Protein AF-A0A957WIG9-F1 (afdb_monomer_lite)

pLDDT: mean 85.09, std 9.6, range [47.06, 94.94]

Radius of gyration: 29.08 Å; chains: 1; bounding box: 62×41×68 Å

Structure (mmCIF, N/CA/C/O backbone):
data_AF-A0A957WIG9-F1
#
_entry.id   AF-A0A957WIG9-F1
#
loop_
_atom_site.group_PDB
_atom_site.id
_atom_site.type_symbol
_atom_site.label_atom_id
_atom_site.label_alt_id
_atom_site.label_comp_id
_atom_site.label_asym_id
_atom_site.label_entity_id
_atom_site.label_seq_id
_atom_site.pdbx_PDB_ins_code
_atom_site.Cartn_x
_atom_site.Cartn_y
_atom_site.Cartn_z
_atom_site.occupancy
_atom_site.B_iso_or_equiv
_atom_site.auth_seq_id
_atom_site.auth_comp_id
_atom_site.auth_asym_id
_atom_site.auth_atom_id
_atom_site.pdbx_PDB_model_num
ATOM 1 N N . TYR A 1 1 ? -24.183 18.401 28.153 1.00 68.56 1 TYR A N 1
ATOM 2 C CA . TYR A 1 1 ? -23.856 19.084 29.414 1.00 68.56 1 TYR A CA 1
ATOM 3 C C . TYR A 1 1 ? -24.800 20.252 29.498 1.00 68.56 1 TYR A C 1
ATOM 5 O O . TYR A 1 1 ? -24.839 21.018 28.543 1.00 68.56 1 TYR A O 1
ATOM 13 N N . ASP A 1 2 ? -25.612 20.305 30.545 1.00 74.56 2 ASP A N 1
ATOM 14 C CA . ASP A 1 2 ? -26.468 21.459 30.805 1.00 74.56 2 ASP A CA 1
ATOM 15 C C . ASP A 1 2 ? -25.745 22.379 31.792 1.00 74.56 2 ASP A C 1
ATOM 17 O O . ASP A 1 2 ? -25.396 21.957 32.896 1.00 74.56 2 ASP A O 1
ATOM 21 N N . GLU A 1 3 ? -25.466 23.614 31.374 1.00 71.81 3 GLU A N 1
ATOM 22 C CA . GLU A 1 3 ? -24.759 24.608 32.191 1.00 71.81 3 GLU A CA 1
ATOM 23 C C . GLU A 1 3 ? -25.603 25.111 33.371 1.00 71.81 3 GLU A C 1
ATOM 25 O O . GLU A 1 3 ? -25.041 25.525 34.387 1.00 71.81 3 GLU A O 1
ATOM 30 N N . SER A 1 4 ? -26.930 25.031 33.258 1.00 74.31 4 SER A N 1
ATOM 31 C CA . SER A 1 4 ? -27.894 25.518 34.252 1.00 74.31 4 SER A CA 1
ATOM 32 C C . SER A 1 4 ? -27.944 24.587 35.461 1.00 74.31 4 SER A C 1
ATOM 34 O O . SER A 1 4 ? -27.776 25.019 36.600 1.00 74.31 4 SER A O 1
ATOM 36 N N . ASP A 1 5 ? -28.087 23.289 35.188 1.00 76.19 5 ASP A N 1
ATOM 37 C CA . ASP A 1 5 ? -28.220 22.247 36.210 1.00 76.19 5 ASP A CA 1
ATOM 38 C C . ASP A 1 5 ? -26.879 21.601 36.579 1.00 76.19 5 ASP A C 1
ATOM 40 O O . ASP A 1 5 ? -26.818 20.794 37.506 1.00 76.19 5 ASP A O 1
ATOM 44 N N . LYS A 1 6 ? -25.794 21.932 35.860 1.00 78.06 6 LYS A N 1
ATOM 45 C CA . LYS A 1 6 ? -24.469 21.299 35.987 1.00 78.06 6 LYS A CA 1
ATOM 46 C C . LYS A 1 6 ? -24.567 19.772 35.962 1.00 78.06 6 LYS A C 1
ATOM 48 O O . LYS A 1 6 ? -23.910 19.082 36.734 1.00 78.06 6 LYS A O 1
ATOM 53 N N . THR A 1 7 ? -25.415 19.229 35.094 1.00 80.00 7 THR A N 1
ATOM 54 C CA . THR A 1 7 ? -25.605 17.781 34.957 1.00 80.00 7 THR A CA 1
ATOM 55 C C . THR A 1 7 ? -25.220 17.305 33.564 1.00 80.00 7 THR A C 1
ATOM 57 O O . THR A 1 7 ? -25.316 18.014 32.552 1.00 80.00 7 THR A O 1
ATOM 60 N N . ILE A 1 8 ? -24.729 16.070 33.505 1.00 83.81 8 ILE A N 1
ATOM 61 C CA . ILE A 1 8 ? -24.395 15.389 32.258 1.00 83.81 8 ILE A CA 1
ATOM 62 C C . ILE A 1 8 ? -25.444 14.307 32.060 1.00 83.81 8 ILE A C 1
ATOM 64 O O . ILE A 1 8 ? -25.498 13.358 32.831 1.00 83.81 8 ILE A O 1
ATOM 68 N N . LYS A 1 9 ? -26.273 14.446 31.026 1.00 87.69 9 LYS A N 1
ATOM 69 C CA . LYS A 1 9 ? -27.294 13.455 30.676 1.00 87.69 9 LYS A CA 1
ATOM 70 C C . LYS A 1 9 ? -26.923 12.703 29.408 1.00 87.69 9 LYS A C 1
ATOM 72 O O . LYS A 1 9 ? -26.358 13.287 28.479 1.00 87.69 9 LYS A O 1
ATOM 77 N N . CYS A 1 10 ? -27.239 11.413 29.374 1.00 84.19 10 CYS A N 1
ATOM 78 C CA . CYS A 1 10 ? -27.187 10.630 28.147 1.00 84.19 10 CYS A CA 1
ATOM 79 C C . CYS A 1 10 ? -28.306 11.076 27.199 1.00 84.19 10 CYS A C 1
ATOM 81 O O . CYS A 1 10 ? -29.461 11.119 27.606 1.00 84.19 10 CYS A O 1
ATOM 83 N N . ALA A 1 11 ? -27.988 11.337 25.930 1.00 85.00 11 ALA A N 1
ATOM 84 C CA . ALA A 1 11 ? -28.998 11.693 24.931 1.00 85.00 11 ALA A CA 1
ATOM 85 C C . ALA A 1 11 ? -29.944 10.527 24.579 1.00 85.00 11 ALA A C 1
ATOM 87 O O . ALA A 1 11 ? -31.060 10.767 24.132 1.00 85.00 11 ALA A O 1
ATOM 88 N N . ASP A 1 12 ? -29.503 9.282 24.788 1.00 87.31 12 ASP A N 1
ATOM 89 C CA . ASP A 1 12 ? -30.238 8.090 24.352 1.00 87.31 12 ASP A CA 1
ATOM 90 C C . ASP A 1 12 ? -31.141 7.503 25.448 1.00 87.31 12 ASP A C 1
ATOM 92 O O . ASP A 1 12 ? -32.194 6.946 25.149 1.00 87.31 12 ASP A O 1
ATOM 96 N N . CYS A 1 13 ? -30.737 7.600 26.720 1.00 89.62 13 CYS A N 1
ATOM 97 C CA . CYS A 1 13 ? -31.454 6.978 27.842 1.00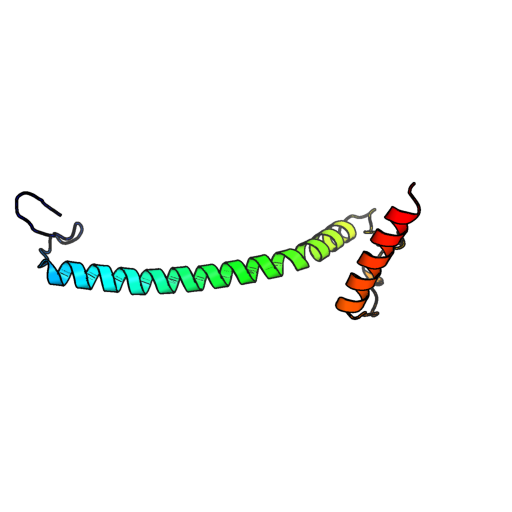 89.62 13 CYS A CA 1
ATOM 98 C C . CYS A 1 13 ? -31.796 7.933 28.995 1.00 89.62 13 CYS A C 1
ATOM 100 O O . CYS A 1 13 ? -32.276 7.472 30.027 1.00 89.62 13 CYS A O 1
ATOM 102 N N . ASP A 1 14 ? -31.514 9.231 28.843 1.00 85.38 14 ASP A N 1
ATOM 103 C CA . ASP A 1 14 ? -31.743 10.298 29.836 1.00 85.38 14 ASP A CA 1
ATOM 104 C C . ASP A 1 14 ? -31.095 10.059 31.220 1.00 85.38 14 ASP A C 1
ATOM 106 O O . ASP A 1 14 ? -31.340 10.777 32.191 1.00 85.38 14 ASP A O 1
ATOM 110 N N . TYR A 1 15 ? -30.206 9.064 31.320 1.00 87.88 15 TYR A N 1
ATOM 111 C CA . TYR A 1 15 ? -29.445 8.781 32.532 1.00 87.88 15 TYR A CA 1
ATOM 112 C C . TYR A 1 15 ? -28.558 9.973 32.889 1.00 87.88 15 TYR A C 1
ATOM 114 O O . TYR A 1 15 ? -27.804 10.472 32.048 1.00 87.88 15 TYR A O 1
ATOM 122 N N . SER A 1 16 ? -28.648 10.414 34.143 1.00 87.69 16 SER A N 1
ATOM 123 C CA . SER A 1 16 ? -27.860 11.523 34.680 1.00 87.69 16 SER A CA 1
ATOM 124 C C . SER A 1 16 ? -26.593 10.984 35.332 1.00 87.69 16 SER A C 1
ATOM 126 O O . SER A 1 16 ? -26.656 10.295 36.345 1.00 87.69 16 SER A O 1
ATOM 128 N N . PHE A 1 17 ? -25.449 11.306 34.742 1.00 84.88 17 PHE A N 1
ATOM 129 C CA . PHE A 1 17 ? -24.136 10.952 35.257 1.00 84.88 17 PHE A CA 1
ATOM 130 C C . PHE A 1 17 ? -23.683 11.948 36.322 1.00 84.88 17 PHE A C 1
ATOM 132 O O . PHE A 1 17 ? -23.884 13.160 36.180 1.00 84.88 17 PHE A O 1
ATOM 139 N N . ASP A 1 18 ? -22.964 11.446 37.324 1.00 88.25 18 ASP A N 1
ATOM 140 C CA . ASP A 1 18 ? -22.072 12.296 38.108 1.00 88.25 18 ASP A CA 1
ATOM 141 C C . ASP A 1 18 ? -20.897 12.800 37.238 1.00 88.25 18 ASP A C 1
ATOM 143 O O . ASP A 1 18 ? -20.504 12.173 36.249 1.00 88.25 18 ASP A O 1
ATOM 147 N N . HIS A 1 19 ? -20.298 13.934 37.609 1.00 85.88 19 HIS A N 1
ATOM 148 C CA . HIS A 1 19 ? -19.176 14.527 36.877 1.00 85.88 19 HIS A CA 1
ATOM 149 C C . HIS A 1 19 ? -17.980 13.574 36.768 1.00 85.88 19 HIS A C 1
ATOM 151 O O . HIS A 1 19 ? -17.354 13.484 35.706 1.00 85.88 19 HIS A O 1
ATOM 157 N N . PHE A 1 20 ? -17.654 12.853 37.846 1.00 87.50 20 PHE A N 1
ATOM 158 C CA . PHE A 1 20 ? -16.549 11.901 37.836 1.00 87.50 20 PHE A CA 1
ATOM 159 C C . PHE A 1 20 ? -16.882 10.677 36.979 1.00 87.50 20 PHE A C 1
ATOM 161 O O . PHE A 1 20 ? -16.046 10.215 36.200 1.00 87.50 20 PHE A O 1
ATOM 168 N N . GLU A 1 21 ? -18.121 10.192 37.057 1.00 85.81 21 GLU A N 1
ATOM 169 C CA . GLU A 1 21 ? -18.609 9.074 36.248 1.00 85.81 21 GLU A CA 1
ATOM 170 C C . GLU A 1 21 ? -18.539 9.396 34.747 1.00 85.81 21 GLU A C 1
ATOM 172 O O . GLU A 1 21 ? -17.983 8.620 33.964 1.00 85.81 21 GLU A O 1
ATOM 177 N N . ALA A 1 22 ? -19.001 10.584 34.351 1.00 88.50 22 ALA A N 1
ATOM 178 C CA . ALA A 1 22 ? -18.915 11.056 32.975 1.00 88.50 22 ALA A CA 1
ATOM 179 C C . ALA A 1 22 ? -17.460 11.182 32.494 1.00 88.50 22 ALA A C 1
ATOM 181 O O . ALA A 1 22 ? -17.139 10.804 31.364 1.00 88.50 22 ALA A O 1
ATOM 182 N N . PHE A 1 23 ? -16.556 11.666 33.350 1.00 89.44 23 PHE A N 1
ATOM 183 C CA . PHE A 1 23 ? -15.135 11.757 33.021 1.00 89.44 23 PHE A CA 1
ATOM 184 C C . PHE A 1 23 ? -14.510 10.376 32.782 1.00 89.44 23 PHE A C 1
ATOM 186 O O . PHE A 1 23 ? -13.846 10.158 31.764 1.00 89.44 23 PHE A O 1
ATOM 193 N N . VAL A 1 24 ? -14.766 9.413 33.673 1.00 92.75 24 VAL A N 1
ATOM 194 C CA . VAL A 1 24 ? -14.294 8.027 33.527 1.00 92.75 24 VAL A CA 1
ATOM 195 C C . VAL A 1 24 ? -14.872 7.385 32.265 1.00 92.75 24 VAL A C 1
ATOM 197 O O . VAL A 1 24 ? -14.146 6.725 31.514 1.00 92.75 24 VAL A O 1
ATOM 200 N N . PHE A 1 25 ? -16.153 7.616 31.986 1.00 88.88 25 PHE A N 1
ATOM 201 C CA . PHE A 1 25 ? -16.819 7.136 30.780 1.00 88.88 25 PHE A CA 1
ATOM 202 C C . PHE A 1 25 ? -16.144 7.661 29.503 1.00 88.88 25 PHE A C 1
ATOM 204 O O . PHE A 1 25 ? -15.795 6.875 28.616 1.00 88.88 25 PHE A O 1
ATOM 211 N N . ILE A 1 26 ? -15.865 8.966 29.435 1.00 90.44 26 ILE A N 1
ATOM 212 C CA . ILE A 1 26 ? -15.167 9.590 28.301 1.00 90.44 26 ILE A CA 1
ATOM 213 C C . ILE A 1 26 ? -13.750 9.027 28.148 1.00 90.44 26 ILE A C 1
ATOM 215 O O . ILE A 1 26 ? -13.346 8.687 27.034 1.00 90.44 26 ILE A O 1
ATOM 219 N N . LEU A 1 27 ? -12.993 8.881 29.241 1.00 94.06 27 LEU A N 1
ATOM 220 C CA . LEU A 1 27 ? -11.642 8.314 29.191 1.00 94.06 27 LEU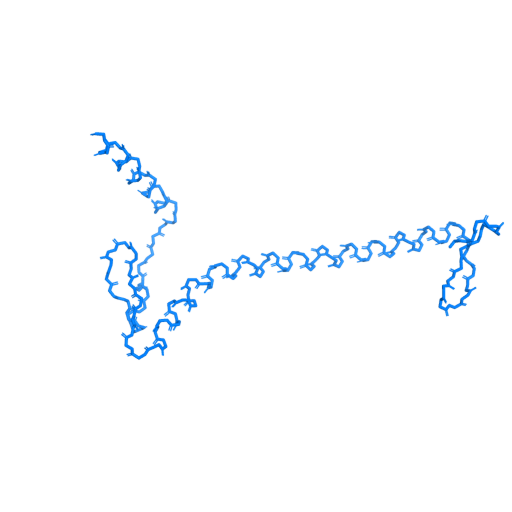 A CA 1
ATOM 221 C C . LEU A 1 27 ? -11.637 6.874 28.669 1.00 94.06 27 LEU A C 1
ATOM 223 O O . LEU A 1 27 ? -10.768 6.502 27.874 1.00 94.06 27 LEU A O 1
ATOM 227 N N . ASN A 1 28 ? -12.611 6.065 29.083 1.00 92.88 28 ASN A N 1
ATOM 228 C CA . ASN A 1 28 ? -12.751 4.691 28.613 1.00 92.88 28 ASN A CA 1
ATOM 229 C C . ASN A 1 28 ? -13.107 4.644 27.125 1.00 92.88 28 ASN A C 1
ATOM 231 O O . ASN A 1 28 ? -12.455 3.922 26.364 1.00 92.88 28 ASN A O 1
ATOM 235 N N . LEU A 1 29 ? -14.057 5.471 26.682 1.00 91.31 29 LEU A N 1
ATOM 236 C CA . LEU A 1 29 ? -14.385 5.620 25.264 1.00 91.31 29 LEU A CA 1
ATOM 237 C C . LEU A 1 29 ? -13.172 6.053 24.442 1.00 91.31 29 LEU A C 1
ATOM 239 O O . LEU A 1 29 ? -12.893 5.460 23.399 1.00 91.31 29 LEU A O 1
ATOM 243 N N . TYR A 1 30 ? -12.428 7.050 24.919 1.00 93.69 30 TYR A N 1
ATOM 244 C CA . TYR A 1 30 ? -11.228 7.531 24.250 1.00 93.69 30 TYR A CA 1
ATOM 245 C C . TYR A 1 30 ? -10.179 6.426 24.130 1.00 93.69 30 TYR A C 1
ATOM 247 O O . TYR A 1 30 ? -9.648 6.201 23.046 1.00 93.69 30 TYR A O 1
ATOM 255 N N . ARG A 1 31 ? -9.915 5.673 25.205 1.00 92.94 31 ARG A N 1
ATOM 256 C CA . ARG A 1 31 ? -8.964 4.550 25.189 1.00 92.94 31 ARG A CA 1
ATOM 257 C C . ARG A 1 31 ? -9.347 3.477 24.175 1.00 92.94 31 ARG A C 1
ATOM 259 O O . ARG A 1 31 ? -8.481 3.018 23.427 1.00 92.94 31 ARG A O 1
ATOM 266 N N . VAL A 1 32 ? -10.618 3.077 24.138 1.00 92.88 32 VAL A N 1
ATOM 267 C CA . VAL A 1 32 ? -11.108 2.051 23.206 1.00 92.88 32 VAL A CA 1
ATOM 268 C C . VAL A 1 32 ? -11.024 2.555 21.764 1.00 92.88 32 VAL A C 1
ATOM 270 O O . VAL A 1 32 ? -10.421 1.892 20.917 1.00 92.88 32 VAL A O 1
ATOM 273 N N . LYS A 1 33 ? -11.543 3.757 21.489 1.00 92.88 33 LYS A N 1
ATOM 274 C CA . LYS A 1 33 ? -11.526 4.344 20.141 1.00 92.88 33 LYS A CA 1
ATOM 275 C C . LYS A 1 33 ? -10.108 4.626 19.650 1.00 92.88 33 LYS A C 1
ATOM 277 O O . LYS A 1 33 ? -9.794 4.320 18.506 1.00 92.88 33 LYS A O 1
ATOM 282 N N . SER A 1 34 ? -9.231 5.141 20.509 1.00 92.31 34 SER A N 1
ATOM 283 C CA . SER A 1 34 ? -7.834 5.425 20.168 1.00 92.31 34 SER A CA 1
ATOM 284 C C . SER A 1 34 ? -7.082 4.155 19.764 1.00 92.31 34 SER A C 1
ATOM 286 O O . SER A 1 34 ? -6.385 4.148 18.750 1.00 92.31 34 SER A O 1
ATOM 288 N N . ARG A 1 35 ? -7.284 3.041 20.486 1.00 92.12 35 ARG A N 1
ATOM 289 C CA . ARG A 1 35 ? -6.701 1.743 20.107 1.00 92.12 35 ARG A CA 1
ATOM 290 C C . ARG A 1 35 ? -7.196 1.267 18.745 1.00 92.12 35 ARG A C 1
ATOM 292 O O . ARG A 1 35 ? -6.373 0.849 17.934 1.00 92.12 35 ARG A O 1
ATOM 299 N N . PHE A 1 36 ? -8.501 1.354 18.490 1.00 93.25 36 PHE A N 1
ATOM 300 C CA . PHE A 1 36 ? -9.089 0.952 17.212 1.00 93.25 36 PHE A CA 1
ATOM 301 C C . PHE A 1 36 ? -8.544 1.791 16.047 1.00 93.25 36 PHE A C 1
ATOM 303 O O . PHE A 1 36 ? -8.047 1.240 15.068 1.00 93.25 36 PHE A O 1
ATOM 310 N N . ILE A 1 37 ? -8.544 3.120 16.190 1.00 93.88 37 ILE A N 1
ATOM 311 C CA . ILE A 1 37 ? -8.019 4.044 15.176 1.00 93.88 37 ILE A CA 1
ATOM 312 C C . ILE A 1 37 ? -6.538 3.767 14.907 1.00 93.88 37 ILE A C 1
ATOM 314 O O . ILE A 1 37 ? -6.125 3.716 13.753 1.00 93.88 37 ILE A O 1
ATOM 318 N N . HIS A 1 38 ? -5.733 3.541 15.947 1.00 93.94 38 HIS A N 1
ATOM 319 C CA . HIS A 1 38 ? -4.306 3.257 15.782 1.00 93.94 38 HIS A CA 1
ATOM 320 C C . HIS A 1 38 ? -4.043 1.933 15.058 1.00 93.94 38 HIS A C 1
ATOM 322 O O . HIS A 1 38 ? -3.136 1.840 14.228 1.00 93.94 38 HIS A O 1
ATOM 328 N N . GLN A 1 39 ? -4.830 0.898 15.357 1.00 93.44 39 GLN A N 1
ATOM 329 C CA . GLN A 1 39 ? -4.745 -0.385 14.657 1.00 93.44 39 GLN A CA 1
ATOM 330 C C . GLN A 1 39 ? -5.132 -0.239 13.186 1.00 93.44 39 GLN A C 1
ATOM 332 O O . GLN A 1 39 ? -4.402 -0.710 12.312 1.00 93.44 39 GLN A O 1
ATOM 337 N N . GLU A 1 40 ? -6.226 0.465 12.910 1.00 92.75 40 GLU A N 1
ATOM 338 C CA . GLU A 1 40 ? -6.701 0.675 11.548 1.00 92.75 40 GLU A CA 1
ATOM 339 C C . GLU A 1 40 ? -5.732 1.542 10.738 1.00 92.75 40 GLU A C 1
ATOM 341 O O . GLU A 1 40 ? -5.393 1.209 9.604 1.00 92.75 40 GLU A O 1
ATOM 346 N N . TYR A 1 41 ? -5.168 2.581 11.352 1.00 93.62 41 TYR A N 1
ATOM 347 C CA . TYR A 1 41 ? -4.116 3.393 10.752 1.00 93.62 41 TYR A CA 1
ATOM 348 C C . TYR A 1 41 ? -2.894 2.549 10.361 1.00 93.62 41 TYR A C 1
ATOM 350 O O . TYR A 1 41 ? -2.406 2.638 9.233 1.00 93.62 41 TYR A O 1
ATOM 358 N N . LYS A 1 42 ? -2.427 1.663 11.252 1.00 91.25 42 LYS A N 1
ATOM 359 C CA . LYS A 1 42 ? -1.333 0.730 10.937 1.00 91.25 42 LYS A CA 1
ATOM 360 C C . LYS A 1 42 ? -1.692 -0.218 9.793 1.00 91.25 42 LYS A C 1
ATOM 362 O O . LYS A 1 42 ? -0.840 -0.482 8.943 1.00 91.25 42 LYS A O 1
ATOM 367 N N . ARG A 1 43 ? -2.928 -0.724 9.754 1.00 89.44 43 ARG A N 1
ATOM 368 C CA . ARG A 1 43 ? -3.419 -1.592 8.675 1.00 89.44 43 ARG A CA 1
ATOM 369 C C . ARG A 1 43 ? -3.391 -0.861 7.333 1.00 89.44 43 ARG A C 1
ATOM 371 O O . ARG A 1 43 ? -2.828 -1.382 6.373 1.00 89.44 43 ARG A O 1
ATOM 378 N N . LEU A 1 44 ? -3.916 0.363 7.286 1.00 89.81 44 LEU A N 1
ATOM 379 C CA . LEU A 1 44 ? -3.921 1.205 6.089 1.00 89.81 44 LEU A CA 1
ATOM 380 C C . LEU A 1 44 ? -2.502 1.518 5.605 1.00 89.81 44 LEU A C 1
ATOM 382 O O . LEU A 1 44 ? -2.215 1.329 4.426 1.00 89.81 44 LEU A O 1
ATOM 386 N N . GLN A 1 45 ? -1.579 1.870 6.506 1.00 86.25 45 GLN A N 1
ATOM 387 C CA . GLN A 1 45 ? -0.173 2.082 6.143 1.00 86.25 45 GLN A CA 1
ATOM 388 C C . GLN A 1 45 ? 0.484 0.833 5.534 1.00 86.25 45 GLN A C 1
ATOM 390 O O . GLN A 1 45 ? 1.307 0.934 4.622 1.00 86.25 45 GLN A O 1
ATOM 395 N N . GLN A 1 46 ? 0.166 -0.363 6.037 1.00 81.00 46 GLN A N 1
ATOM 396 C CA . GLN A 1 46 ? 0.689 -1.608 5.468 1.00 81.00 46 GLN A CA 1
ATOM 397 C C . GLN A 1 46 ? 0.108 -1.893 4.078 1.00 81.00 46 GLN A C 1
ATOM 399 O O . GLN A 1 46 ? 0.841 -2.352 3.199 1.00 81.00 46 GLN A O 1
ATOM 404 N N . VAL A 1 47 ? -1.182 -1.618 3.871 1.00 81.62 47 VAL A N 1
ATOM 405 C CA . VAL A 1 47 ? -1.842 -1.748 2.563 1.00 81.62 47 VAL A CA 1
ATOM 406 C C . VAL A 1 47 ? -1.236 -0.771 1.558 1.00 81.62 47 VAL A C 1
ATOM 408 O O . VAL A 1 47 ? -0.846 -1.190 0.470 1.00 81.62 47 VAL A O 1
ATOM 411 N N . GLU A 1 48 ? -1.064 0.494 1.938 1.00 78.44 48 GLU A N 1
ATOM 412 C CA . GLU A 1 48 ? -0.487 1.535 1.083 1.00 78.44 48 GLU A CA 1
ATOM 413 C C . GLU A 1 48 ? 0.934 1.172 0.624 1.00 78.44 48 GLU A C 1
ATOM 415 O O . GLU A 1 48 ? 1.247 1.214 -0.570 1.00 78.44 48 GLU A O 1
ATOM 420 N N . LYS A 1 49 ? 1.785 0.703 1.549 1.00 70.56 49 LYS A N 1
ATOM 421 C CA . LYS A 1 49 ? 3.142 0.236 1.222 1.00 70.56 49 LYS A CA 1
ATOM 422 C C . LYS A 1 49 ? 3.134 -0.920 0.220 1.00 70.56 49 LYS A C 1
ATOM 424 O O . LYS A 1 49 ? 3.942 -0.925 -0.704 1.00 70.56 49 LYS A O 1
ATOM 429 N N . LYS A 1 50 ? 2.228 -1.893 0.377 1.00 66.94 50 LYS A N 1
ATOM 430 C CA . LYS A 1 50 ? 2.090 -3.027 -0.556 1.00 66.94 50 LYS A CA 1
ATOM 431 C C . LYS A 1 50 ? 1.567 -2.579 -1.923 1.00 66.94 50 LYS A C 1
ATOM 433 O O . LYS A 1 50 ? 2.020 -3.086 -2.946 1.00 66.94 50 LYS A O 1
ATOM 438 N N . GLN A 1 51 ? 0.670 -1.596 -1.952 1.00 67.44 51 GLN A N 1
ATOM 439 C CA . GLN A 1 51 ? 0.088 -1.072 -3.182 1.00 67.44 51 GLN A CA 1
ATOM 440 C C . GLN A 1 51 ? 1.135 -0.397 -4.079 1.00 67.44 51 GLN A C 1
ATOM 442 O O . GLN A 1 51 ? 1.063 -0.544 -5.295 1.00 67.44 51 GLN A O 1
ATOM 447 N N . LEU A 1 52 ? 2.146 0.281 -3.516 1.00 60.91 52 LEU A N 1
ATOM 448 C CA . LEU A 1 52 ? 3.222 0.904 -4.305 1.00 60.91 52 LEU A CA 1
ATOM 449 C C . LEU A 1 52 ? 4.009 -0.109 -5.149 1.00 60.91 52 LEU A C 1
ATOM 451 O O . LEU A 1 52 ? 4.274 0.154 -6.320 1.00 60.91 52 LEU A O 1
ATOM 455 N N . TYR A 1 53 ? 4.349 -1.271 -4.586 1.00 65.31 53 TYR A N 1
ATOM 456 C CA . TYR A 1 53 ? 5.041 -2.333 -5.326 1.00 65.31 53 TYR A CA 1
ATOM 457 C C . TYR A 1 53 ? 4.133 -2.980 -6.371 1.00 65.31 53 TYR A C 1
ATOM 459 O O . TYR A 1 53 ? 4.562 -3.258 -7.489 1.00 65.31 53 TYR A O 1
ATOM 467 N N . LEU A 1 54 ? 2.859 -3.162 -6.020 1.00 74.94 54 LEU A N 1
ATOM 468 C CA . LEU A 1 54 ? 1.871 -3.734 -6.923 1.00 74.94 54 LEU A CA 1
ATOM 469 C C . LEU A 1 54 ? 1.535 -2.814 -8.095 1.00 74.94 54 LEU A C 1
ATOM 471 O O . LEU A 1 54 ? 1.215 -3.334 -9.149 1.00 74.94 54 LEU A O 1
ATOM 475 N N . LYS A 1 55 ? 1.649 -1.485 -7.976 1.00 79.25 55 LYS A N 1
ATOM 476 C CA . LYS A 1 55 ? 1.387 -0.569 -9.102 1.00 79.25 55 LYS A CA 1
ATOM 477 C C . LYS A 1 55 ? 2.249 -0.887 -10.325 1.00 79.25 55 LYS A C 1
ATOM 479 O O . LYS A 1 55 ? 1.724 -0.967 -11.427 1.00 79.25 55 LYS A O 1
ATOM 484 N N . ALA A 1 56 ? 3.551 -1.114 -10.138 1.00 80.06 56 ALA A N 1
ATOM 485 C CA . ALA A 1 56 ? 4.441 -1.462 -11.249 1.00 80.06 56 ALA A CA 1
ATOM 486 C C . ALA A 1 56 ? 4.067 -2.816 -11.879 1.00 80.06 56 ALA A C 1
ATOM 488 O O . ALA A 1 56 ? 4.043 -2.943 -13.101 1.00 80.06 56 ALA A O 1
ATOM 489 N N . ALA A 1 57 ? 3.716 -3.801 -11.047 1.00 83.75 57 ALA A N 1
ATOM 490 C CA . ALA A 1 57 ? 3.236 -5.099 -11.516 1.00 83.75 57 ALA A CA 1
ATOM 491 C C . ALA A 1 57 ? 1.886 -4.989 -12.247 1.00 83.75 57 ALA A C 1
ATOM 493 O O . ALA A 1 57 ? 1.707 -5.608 -13.287 1.00 83.75 57 ALA A O 1
ATOM 494 N N . GLN A 1 58 ? 0.967 -4.157 -11.752 1.00 87.25 58 GLN A N 1
ATOM 495 C CA . GLN A 1 58 ? -0.340 -3.895 -12.355 1.00 87.25 58 GLN A CA 1
ATOM 496 C C . GLN A 1 58 ? -0.213 -3.195 -13.708 1.00 87.25 58 GLN A C 1
ATOM 498 O O . GLN A 1 58 ? -0.974 -3.511 -14.614 1.00 87.25 58 GLN A O 1
ATOM 503 N N . GLU A 1 59 ? 0.726 -2.262 -13.879 1.00 88.00 59 GLU A N 1
ATOM 504 C CA . GLU A 1 59 ? 0.967 -1.641 -15.188 1.00 88.00 59 GLU A CA 1
ATOM 505 C C . GLU A 1 59 ? 1.555 -2.638 -16.192 1.00 88.00 59 GLU A C 1
ATOM 507 O O . GLU A 1 59 ? 1.101 -2.693 -17.335 1.00 88.00 59 GLU A O 1
ATOM 512 N N . ALA A 1 60 ? 2.501 -3.480 -15.762 1.00 89.19 60 ALA A N 1
ATOM 513 C CA . ALA A 1 60 ? 3.013 -4.561 -16.603 1.00 89.19 60 ALA A CA 1
ATOM 514 C C . ALA A 1 60 ? 1.894 -5.543 -16.995 1.00 89.19 60 ALA A C 1
ATOM 516 O O . ALA A 1 60 ? 1.732 -5.861 -18.170 1.00 89.19 60 ALA A O 1
ATOM 517 N N . GLU A 1 61 ? 1.055 -5.940 -16.035 1.00 88.81 61 GLU A N 1
ATOM 518 C CA . GLU A 1 61 ? -0.107 -6.796 -16.270 1.00 88.81 61 GLU A CA 1
ATOM 519 C C . GLU A 1 61 ? -1.116 -6.148 -17.230 1.00 88.81 61 GLU A C 1
ATOM 521 O O . GLU A 1 61 ? -1.595 -6.798 -18.158 1.00 88.81 61 GLU A O 1
ATOM 526 N N . ARG A 1 62 ? -1.428 -4.858 -17.051 1.00 90.31 62 ARG A N 1
ATOM 527 C CA . ARG A 1 62 ? -2.309 -4.110 -17.960 1.00 90.31 62 ARG A CA 1
ATOM 528 C C . ARG A 1 62 ? -1.765 -4.091 -19.380 1.00 90.31 62 ARG A C 1
ATOM 530 O O . ARG A 1 62 ? -2.558 -4.231 -20.307 1.00 90.31 62 ARG A O 1
ATOM 537 N N . ALA A 1 63 ? -0.457 -3.906 -19.550 1.00 92.06 63 ALA A N 1
ATOM 538 C CA . ALA A 1 63 ? 0.180 -3.948 -20.858 1.00 92.06 63 ALA A CA 1
ATOM 539 C C . ALA A 1 63 ? 0.063 -5.348 -21.479 1.00 92.06 63 ALA A C 1
ATOM 541 O O . ALA A 1 63 ? -0.438 -5.455 -22.591 1.00 92.06 63 ALA A O 1
ATOM 542 N N . TRP A 1 64 ? 0.390 -6.414 -20.740 1.00 92.25 64 TRP A N 1
ATOM 543 C CA . TRP A 1 64 ? 0.285 -7.799 -21.226 1.00 92.25 64 TRP A CA 1
ATOM 544 C C . TRP A 1 64 ? -1.138 -8.260 -21.552 1.00 92.25 64 TRP A C 1
ATOM 546 O O . TRP A 1 64 ? -1.319 -9.145 -22.382 1.00 92.25 64 TRP A O 1
ATOM 556 N N . ARG A 1 65 ? -2.161 -7.688 -20.906 1.00 90.81 65 ARG A N 1
ATOM 557 C CA . ARG A 1 65 ? -3.568 -7.976 -21.229 1.00 90.81 65 ARG A CA 1
ATOM 558 C C . ARG A 1 65 ? -4.029 -7.329 -22.538 1.00 90.81 65 ARG A C 1
ATOM 560 O O . ARG A 1 65 ? -5.071 -7.720 -23.062 1.00 90.81 65 ARG A O 1
ATOM 567 N N . ARG A 1 66 ? -3.310 -6.327 -23.057 1.00 94.19 66 ARG A N 1
ATOM 568 C CA . ARG A 1 66 ? -3.589 -5.762 -24.384 1.00 94.19 66 ARG A CA 1
ATOM 569 C C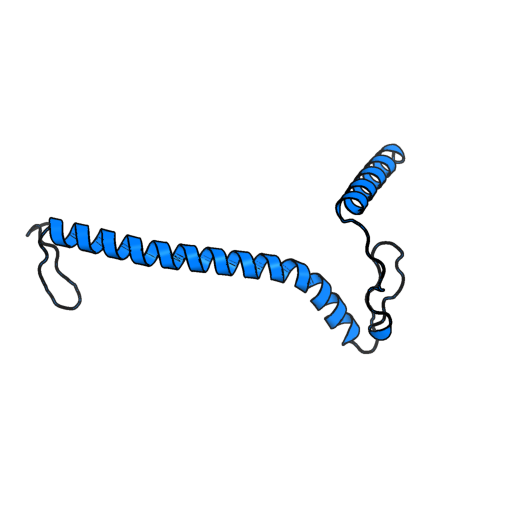 . ARG A 1 66 ? -3.047 -6.702 -25.458 1.00 94.19 66 ARG A C 1
ATOM 571 O O . ARG A 1 66 ? -2.070 -7.407 -25.246 1.00 94.19 66 ARG A O 1
ATOM 578 N N . ARG A 1 67 ? -3.690 -6.711 -26.626 1.00 92.44 67 ARG A N 1
ATOM 579 C CA . ARG A 1 67 ? -3.362 -7.651 -27.709 1.00 92.44 67 ARG A CA 1
ATOM 580 C C . ARG A 1 67 ? -2.066 -7.299 -28.449 1.00 92.44 67 ARG A C 1
ATOM 582 O O . ARG A 1 67 ? -1.432 -8.183 -29.009 1.00 92.44 67 ARG A O 1
ATOM 589 N N . ASP A 1 68 ? -1.717 -6.021 -28.486 1.00 94.75 68 ASP A N 1
ATOM 590 C CA . ASP A 1 68 ? -0.715 -5.428 -29.377 1.00 94.75 68 ASP A CA 1
ATOM 591 C C . ASP A 1 68 ? 0.380 -4.651 -28.631 1.00 94.75 68 ASP A C 1
ATOM 593 O O . ASP A 1 68 ? 1.165 -3.937 -29.251 1.00 94.75 68 ASP A O 1
ATOM 597 N N . MET A 1 69 ? 0.440 -4.771 -27.302 1.00 94.31 69 MET A N 1
ATOM 598 C CA . MET A 1 69 ? 1.363 -4.005 -26.466 1.00 94.31 69 MET A CA 1
ATOM 599 C C . MET A 1 69 ? 2.106 -4.907 -25.488 1.00 94.31 69 MET A C 1
ATOM 601 O O . MET A 1 69 ? 1.549 -5.846 -24.927 1.00 94.31 69 MET A O 1
ATOM 605 N N . VAL A 1 70 ? 3.365 -4.559 -25.234 1.00 94.25 70 VAL A N 1
ATOM 606 C CA . VAL A 1 70 ? 4.204 -5.158 -24.194 1.00 94.25 70 VAL A CA 1
ATOM 607 C C . VAL A 1 70 ? 4.965 -4.049 -23.469 1.00 94.25 70 VAL A C 1
ATOM 609 O O . VAL A 1 70 ? 5.343 -3.053 -24.094 1.00 94.25 70 VAL A O 1
ATOM 612 N N . PRO A 1 71 ? 5.173 -4.162 -22.148 1.00 92.94 71 PRO A N 1
ATOM 613 C CA . PRO A 1 71 ? 5.997 -3.207 -21.428 1.00 92.94 71 PRO A CA 1
ATOM 614 C C . PRO A 1 71 ? 7.461 -3.345 -21.865 1.00 92.94 71 PRO A C 1
ATOM 616 O O . PRO A 1 71 ? 7.924 -4.431 -22.213 1.00 92.94 71 PRO A O 1
ATOM 619 N N . THR A 1 72 ? 8.205 -2.243 -21.811 1.0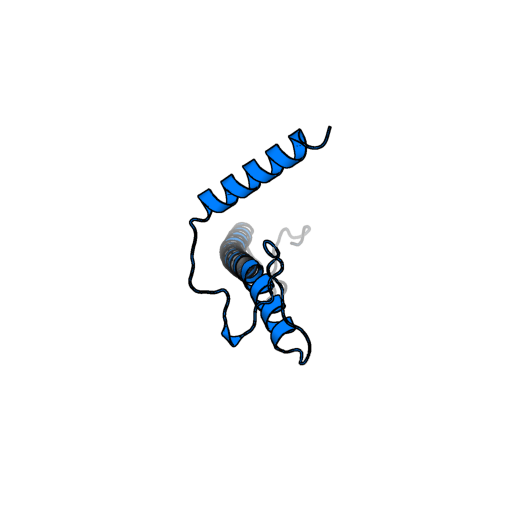0 92.75 72 THR A N 1
ATOM 620 C CA . THR A 1 72 ? 9.644 -2.228 -22.101 1.00 92.75 72 THR A CA 1
ATOM 621 C C . THR A 1 72 ? 10.456 -1.928 -20.846 1.00 92.75 72 THR A C 1
ATOM 623 O O . THR A 1 72 ? 10.014 -1.224 -19.933 1.00 92.75 72 THR A O 1
ATOM 626 N N . CYS A 1 73 ? 11.673 -2.467 -20.779 1.00 88.00 73 CYS A N 1
ATOM 627 C CA . CYS A 1 73 ? 12.592 -2.203 -19.680 1.00 88.00 73 CYS A CA 1
ATOM 628 C C . CYS A 1 73 ? 13.053 -0.733 -19.709 1.00 88.00 73 CYS A C 1
ATOM 630 O O . CYS A 1 73 ? 13.643 -0.302 -20.698 1.00 88.00 73 CYS A O 1
ATOM 632 N N . PRO A 1 74 ? 12.929 0.049 -18.622 1.00 84.69 74 PRO A N 1
ATOM 633 C CA . PRO A 1 74 ? 13.345 1.456 -18.623 1.00 84.69 74 PRO A CA 1
ATOM 634 C C . PRO A 1 74 ? 14.871 1.652 -18.710 1.00 84.69 74 PRO A C 1
ATOM 636 O O . PRO A 1 74 ? 15.339 2.782 -18.837 1.00 84.69 74 PRO A O 1
ATOM 639 N N . HIS A 1 75 ? 15.658 0.576 -18.601 1.00 83.56 75 HIS A N 1
ATOM 640 C CA . HIS A 1 75 ? 17.119 0.626 -18.619 1.00 83.56 75 HIS A CA 1
ATOM 641 C C . HIS A 1 75 ? 17.713 0.304 -19.992 1.00 83.56 75 HIS A C 1
ATOM 643 O O . HIS A 1 75 ? 18.543 1.070 -20.473 1.00 83.56 75 HIS A O 1
ATOM 649 N N . CYS A 1 76 ? 17.295 -0.799 -20.618 1.00 86.25 76 CYS A N 1
ATOM 650 C CA . CYS A 1 76 ? 17.784 -1.213 -21.938 1.00 86.25 76 CYS A CA 1
ATOM 651 C C . CYS A 1 76 ? 16.766 -1.013 -23.069 1.00 86.25 76 CYS A C 1
ATOM 653 O O . CYS A 1 76 ? 17.150 -1.108 -24.226 1.00 86.25 76 CYS A O 1
ATOM 655 N N . LYS A 1 77 ? 15.503 -0.696 -22.746 1.00 89.25 77 LYS A N 1
ATOM 656 C CA . LYS A 1 77 ? 14.365 -0.549 -23.674 1.00 89.25 77 LYS A CA 1
ATOM 657 C C . LYS A 1 77 ? 13.902 -1.834 -24.364 1.00 89.25 77 LYS A C 1
ATOM 659 O O . LYS A 1 77 ? 13.034 -1.762 -25.224 1.00 89.25 77 LYS A O 1
ATOM 664 N N . GLU A 1 78 ? 14.415 -2.983 -23.939 1.00 91.94 78 GLU A N 1
ATOM 665 C CA . GLU A 1 78 ? 13.986 -4.285 -24.452 1.00 91.94 78 GLU A CA 1
ATOM 666 C C . GLU A 1 78 ? 12.530 -4.591 -24.077 1.00 91.94 78 GLU A C 1
ATOM 668 O O . GLU A 1 78 ? 12.076 -4.199 -22.993 1.00 91.94 78 GLU A O 1
ATOM 673 N N . ALA A 1 79 ? 11.809 -5.279 -24.964 1.00 92.56 79 ALA A N 1
ATOM 674 C CA . ALA A 1 79 ? 10.442 -5.722 -24.716 1.00 92.56 79 ALA A CA 1
ATOM 675 C C . ALA A 1 79 ? 10.415 -6.864 -23.689 1.00 92.56 79 ALA A C 1
ATOM 677 O O . ALA A 1 79 ? 11.255 -7.757 -23.723 1.00 92.56 79 ALA A O 1
ATOM 678 N N . ILE A 1 80 ? 9.449 -6.837 -22.769 1.00 91.50 80 ILE A N 1
ATOM 679 C CA . ILE A 1 80 ? 9.279 -7.874 -21.745 1.00 91.50 80 ILE A CA 1
ATOM 680 C C . ILE A 1 80 ? 7.963 -8.594 -22.022 1.00 91.50 80 ILE A C 1
ATOM 682 O O . ILE A 1 80 ? 6.891 -8.036 -21.763 1.00 91.50 80 ILE A O 1
ATOM 686 N N . PHE A 1 81 ? 8.013 -9.823 -22.534 1.00 90.94 81 PHE A N 1
ATOM 687 C CA . PHE A 1 81 ? 6.806 -10.618 -22.745 1.00 90.94 81 PHE A CA 1
ATOM 688 C C . PHE A 1 81 ? 6.373 -11.311 -21.450 1.00 90.94 81 PHE A C 1
ATOM 690 O O . PHE A 1 81 ? 7.176 -11.597 -20.564 1.00 90.94 81 PHE A O 1
ATOM 697 N N . ALA A 1 82 ? 5.080 -11.625 -21.345 1.00 86.94 82 ALA A N 1
ATOM 698 C CA . ALA A 1 82 ? 4.538 -12.325 -20.179 1.00 86.94 82 ALA A CA 1
ATOM 699 C C . ALA A 1 82 ? 5.206 -13.698 -19.951 1.00 86.94 82 ALA A C 1
ATOM 701 O O . ALA A 1 82 ? 5.353 -14.123 -18.808 1.00 86.94 82 ALA A O 1
ATOM 702 N N . GLY A 1 83 ? 5.626 -14.369 -21.031 1.00 86.00 83 GLY A N 1
ATOM 703 C CA . GLY A 1 83 ? 6.322 -15.657 -20.976 1.00 86.00 83 GLY A CA 1
ATOM 704 C C . GLY A 1 83 ? 7.777 -15.570 -20.505 1.00 86.00 83 GLY A C 1
ATOM 705 O O . GLY A 1 83 ? 8.259 -16.513 -19.885 1.00 86.00 83 GLY A O 1
ATOM 706 N N . ASP A 1 84 ? 8.454 -14.441 -20.735 1.00 82.25 84 ASP A N 1
ATOM 707 C CA . ASP A 1 84 ? 9.842 -14.231 -20.291 1.00 82.25 84 ASP A CA 1
ATOM 708 C C . ASP A 1 84 ? 9.918 -14.002 -18.773 1.00 82.25 84 ASP A C 1
ATOM 710 O O . ASP A 1 84 ? 10.943 -14.236 -18.123 1.00 82.25 84 ASP A O 1
ATOM 714 N N . GLY A 1 85 ? 8.822 -13.486 -18.205 1.00 72.88 85 GLY A N 1
ATOM 715 C CA . GLY A 1 85 ? 8.816 -12.880 -16.881 1.00 72.88 85 GLY A CA 1
ATOM 716 C C . GLY A 1 85 ? 9.760 -11.673 -16.805 1.00 72.88 85 GLY A C 1
ATOM 717 O O . GLY A 1 85 ? 10.311 -11.202 -17.795 1.00 72.88 85 GLY A O 1
ATOM 718 N N . PHE A 1 86 ? 10.014 -11.168 -15.598 1.00 80.50 86 PHE A N 1
ATOM 719 C CA . PHE A 1 86 ? 11.071 -10.165 -15.377 1.00 80.50 86 PHE A CA 1
ATOM 720 C C . PHE A 1 86 ? 12.484 -10.794 -15.351 1.00 80.50 86 PHE A C 1
ATOM 722 O O . PHE A 1 86 ? 13.413 -10.220 -14.779 1.00 80.50 86 PHE A O 1
ATOM 729 N N . GLY A 1 87 ? 12.647 -11.986 -15.938 1.00 75.81 87 GLY A N 1
ATOM 730 C CA . GLY A 1 87 ? 13.805 -12.851 -15.739 1.00 75.81 87 GLY A CA 1
ATOM 731 C C . GLY A 1 87 ? 13.915 -13.389 -14.303 1.00 75.81 87 GLY A C 1
ATOM 732 O O . GLY A 1 87 ? 13.089 -13.108 -13.435 1.00 75.81 87 GLY A O 1
ATOM 733 N N . SER A 1 88 ? 14.959 -14.180 -14.044 1.00 81.00 88 SER A N 1
ATOM 734 C CA . SER A 1 88 ? 15.280 -14.744 -12.717 1.00 81.00 88 SER A CA 1
ATOM 735 C C . SER A 1 88 ? 16.448 -14.040 -12.016 1.00 81.00 88 SER A C 1
ATOM 737 O O . SER A 1 88 ? 16.746 -14.321 -10.855 1.00 81.00 88 SER A O 1
ATOM 739 N N . GLY A 1 89 ? 17.125 -13.124 -12.713 1.00 83.12 89 GLY A N 1
ATOM 740 C CA . GLY A 1 89 ? 18.273 -12.397 -12.189 1.00 83.12 89 GLY A CA 1
ATOM 741 C C . GLY A 1 89 ? 17.865 -11.415 -11.094 1.00 83.12 89 GLY A C 1
ATOM 742 O O . GLY A 1 89 ? 17.027 -10.541 -11.305 1.00 83.12 89 GLY A O 1
ATOM 743 N N . LEU A 1 90 ? 18.501 -11.521 -9.930 1.00 86.00 90 LEU A N 1
ATOM 744 C CA . LEU A 1 90 ? 18.321 -10.595 -8.817 1.00 86.00 90 LEU A CA 1
ATOM 745 C C . LEU A 1 90 ? 19.632 -9.861 -8.542 1.00 86.00 90 LEU A C 1
ATOM 747 O O . LEU A 1 90 ? 20.719 -10.425 -8.653 1.00 86.00 90 LEU A O 1
ATOM 751 N N . VAL A 1 91 ? 19.530 -8.594 -8.150 1.00 90.12 91 VAL A N 1
ATOM 752 C CA . VAL A 1 91 ? 20.670 -7.784 -7.713 1.00 90.12 91 VAL A CA 1
ATOM 753 C C . VAL A 1 91 ? 20.375 -7.194 -6.344 1.00 90.12 91 VAL A C 1
ATOM 755 O O . VAL A 1 91 ? 19.233 -6.848 -6.033 1.00 90.12 91 VAL A O 1
ATOM 758 N N . ASN A 1 92 ? 21.410 -7.052 -5.519 1.00 94.94 92 ASN A N 1
ATOM 759 C CA . ASN A 1 92 ? 21.279 -6.364 -4.244 1.00 94.94 92 ASN A CA 1
ATOM 760 C C . ASN A 1 92 ? 20.813 -4.908 -4.463 1.00 94.94 92 ASN A C 1
ATOM 762 O O . ASN A 1 92 ? 21.384 -4.157 -5.264 1.00 94.94 92 ASN A O 1
ATOM 766 N N . LYS A 1 93 ? 19.769 -4.509 -3.728 1.00 91.69 93 LYS A N 1
ATOM 767 C CA . LYS A 1 93 ? 19.112 -3.202 -3.857 1.00 91.69 93 LYS A CA 1
ATOM 768 C C . LYS A 1 93 ? 20.060 -2.030 -3.593 1.00 91.69 93 LYS A C 1
ATOM 770 O O . LYS A 1 93 ? 19.985 -1.026 -4.299 1.00 91.69 93 LYS A O 1
ATOM 775 N N . GLU A 1 94 ? 20.946 -2.146 -2.609 1.00 94.88 94 GLU A N 1
ATOM 776 C CA . GLU A 1 94 ? 21.872 -1.074 -2.231 1.00 94.88 94 GLU A CA 1
ATOM 777 C C . GLU A 1 94 ? 22.900 -0.818 -3.332 1.00 94.88 94 GLU A C 1
ATOM 779 O O . GLU A 1 94 ? 23.140 0.331 -3.706 1.00 94.88 94 GLU A O 1
ATOM 784 N N . PHE A 1 95 ? 23.440 -1.882 -3.934 1.00 94.06 95 PHE A N 1
ATOM 785 C CA . PHE A 1 95 ? 24.352 -1.756 -5.072 1.00 94.06 95 PHE A CA 1
ATOM 786 C C . PHE A 1 95 ? 23.673 -1.118 -6.286 1.00 94.06 95 PHE A C 1
ATOM 788 O O . PHE A 1 95 ? 24.260 -0.246 -6.930 1.00 94.06 95 PHE A O 1
ATOM 795 N N . ALA A 1 96 ? 22.423 -1.488 -6.575 1.00 92.19 96 ALA A N 1
ATOM 796 C CA . ALA A 1 96 ? 21.668 -0.890 -7.673 1.00 92.19 96 ALA A CA 1
ATOM 797 C C . ALA A 1 96 ? 21.395 0.610 -7.449 1.00 92.19 96 ALA A C 1
ATOM 799 O O . ALA A 1 96 ? 21.520 1.402 -8.387 1.00 92.19 96 ALA A O 1
ATOM 800 N N . LEU A 1 97 ? 21.057 1.019 -6.220 1.00 92.62 97 LEU A N 1
ATOM 801 C CA . LEU A 1 97 ? 20.856 2.429 -5.869 1.00 92.62 97 LEU A CA 1
ATOM 802 C C . LEU A 1 97 ? 22.154 3.229 -5.983 1.00 92.62 97 LEU A C 1
ATOM 804 O O . LEU A 1 97 ? 22.174 4.245 -6.678 1.00 92.62 97 LEU A O 1
ATOM 808 N N . ARG A 1 98 ? 23.255 2.722 -5.418 1.00 92.69 98 ARG A N 1
ATOM 809 C CA . ARG A 1 98 ? 24.572 3.363 -5.525 1.00 92.69 98 ARG A CA 1
ATOM 810 C C . ARG A 1 98 ? 25.002 3.525 -6.983 1.00 92.69 98 ARG A C 1
ATOM 812 O O . ARG A 1 98 ? 25.461 4.592 -7.379 1.00 92.69 98 ARG A O 1
ATOM 819 N N . ARG A 1 99 ? 24.789 2.505 -7.824 1.00 90.00 99 ARG A N 1
ATOM 820 C CA . ARG A 1 99 ? 25.072 2.589 -9.267 1.00 90.00 99 ARG A CA 1
ATOM 821 C C . ARG A 1 99 ? 24.267 3.704 -9.941 1.00 90.00 99 ARG A C 1
ATOM 823 O O . ARG A 1 99 ? 24.816 4.434 -10.761 1.00 90.00 99 ARG A O 1
ATOM 830 N N . ARG A 1 100 ? 22.985 3.867 -9.593 1.00 89.31 100 ARG A N 1
ATOM 831 C CA . ARG A 1 100 ? 22.141 4.958 -10.121 1.00 89.31 100 ARG A CA 1
ATOM 832 C C . ARG A 1 100 ? 22.644 6.332 -9.689 1.00 89.31 100 ARG A C 1
ATOM 834 O O . ARG A 1 100 ? 22.624 7.252 -10.499 1.00 89.31 100 ARG A O 1
ATOM 841 N N . GLU A 1 101 ? 23.088 6.477 -8.446 1.00 91.69 101 GLU A N 1
ATOM 842 C CA . GLU A 1 101 ? 23.657 7.730 -7.939 1.00 91.69 101 GLU A CA 1
ATOM 843 C C . GLU A 1 101 ? 24.944 8.105 -8.675 1.00 91.69 101 GLU A 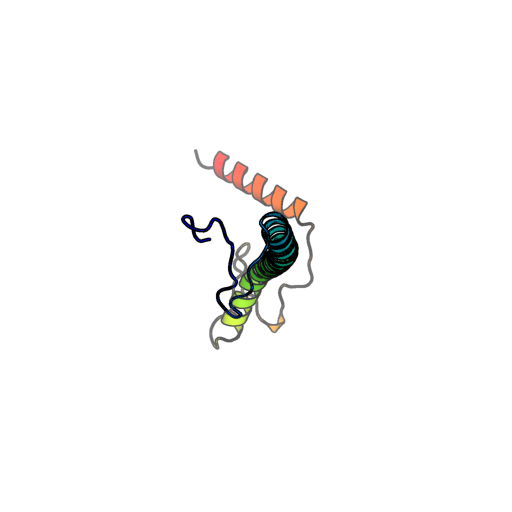C 1
ATOM 845 O O . GLU A 1 101 ? 25.074 9.242 -9.124 1.00 91.69 101 GLU A O 1
ATOM 850 N N . VAL A 1 102 ? 25.852 7.145 -8.879 1.00 90.06 102 VAL A N 1
ATOM 851 C CA . VAL A 1 102 ? 27.090 7.356 -9.646 1.00 90.06 102 VAL A CA 1
ATOM 852 C C . VAL A 1 102 ? 26.780 7.757 -11.089 1.00 90.06 102 VAL A C 1
ATOM 854 O O . VAL A 1 102 ? 27.293 8.764 -11.565 1.00 90.06 102 VAL A O 1
ATOM 857 N N . LEU A 1 103 ? 25.877 7.043 -11.772 1.00 86.62 103 LEU A N 1
ATOM 858 C CA . LEU A 1 103 ? 25.482 7.381 -13.146 1.00 86.62 103 LEU A CA 1
ATOM 859 C C . LEU A 1 103 ? 24.861 8.781 -13.255 1.00 86.62 103 LEU A C 1
ATOM 861 O O . LEU A 1 103 ? 25.077 9.470 -14.248 1.00 86.62 103 LEU A O 1
ATOM 865 N N . LYS A 1 104 ? 24.094 9.217 -12.248 1.00 85.75 104 LYS A N 1
ATOM 866 C CA . LYS A 1 104 ? 23.552 10.583 -12.200 1.00 85.75 104 LYS A CA 1
ATOM 867 C C . LYS A 1 104 ? 24.652 11.628 -12.019 1.00 85.75 104 LYS A C 1
ATOM 869 O O . LYS A 1 104 ? 24.606 12.643 -12.704 1.00 85.75 104 LYS A O 1
ATOM 874 N N . ARG A 1 105 ? 25.625 11.379 -11.132 1.00 83.38 105 ARG A N 1
ATOM 875 C CA . ARG A 1 105 ? 26.778 12.273 -10.924 1.00 83.38 105 ARG A CA 1
ATOM 876 C C . ARG A 1 105 ? 27.602 12.419 -12.203 1.00 83.38 105 ARG A C 1
ATOM 878 O O . ARG A 1 105 ? 27.865 13.544 -12.605 1.00 83.38 105 ARG A O 1
ATOM 885 N N . ASN A 1 106 ? 27.894 11.310 -12.885 1.00 77.12 106 ASN A N 1
ATOM 886 C CA . ASN A 1 106 ? 28.673 11.317 -14.126 1.00 77.12 106 ASN A CA 1
ATOM 887 C C . ASN A 1 106 ? 27.959 12.068 -15.266 1.00 77.12 106 ASN A C 1
ATOM 889 O O . ASN A 1 106 ? 28.576 12.853 -15.976 1.00 77.12 106 ASN A O 1
ATOM 893 N N . LYS A 1 107 ? 26.634 11.911 -15.394 1.00 74.12 107 LYS A N 1
ATOM 894 C CA . LYS A 1 107 ? 25.839 12.689 -16.362 1.00 74.12 107 LYS A CA 1
ATOM 895 C C . LYS A 1 107 ? 25.816 14.191 -16.069 1.00 74.12 107 LYS A C 1
ATOM 897 O O . LYS A 1 107 ? 25.643 14.974 -16.990 1.00 74.12 107 LYS A O 1
ATOM 902 N N . HIS A 1 108 ? 25.939 14.589 -14.802 1.00 64.06 108 HIS A N 1
ATOM 903 C CA . HIS A 1 108 ? 26.049 16.000 -14.422 1.00 64.06 108 HIS A CA 1
ATOM 904 C C . HIS A 1 108 ? 27.444 16.570 -14.708 1.00 64.06 108 HIS A C 1
ATOM 906 O O . HIS A 1 108 ? 27.554 17.755 -14.992 1.00 64.06 108 HIS A O 1
ATOM 912 N N . SER A 1 109 ? 28.496 15.748 -14.658 1.00 59.25 109 SER A N 1
ATOM 913 C CA . SER A 1 109 ? 29.862 16.174 -14.991 1.00 59.25 109 SER A CA 1
ATOM 914 C C . SER A 1 109 ? 30.159 16.210 -16.493 1.00 59.25 109 SER A C 1
ATOM 916 O O . SER A 1 109 ? 31.041 16.948 -16.905 1.00 59.25 109 SER A O 1
ATOM 918 N N . GLU A 1 110 ? 29.439 15.435 -17.308 1.00 58.59 110 GLU A N 1
ATOM 919 C CA . GLU A 1 110 ? 29.568 15.415 -18.780 1.00 58.59 110 GLU A CA 1
ATOM 920 C C . GLU A 1 110 ? 28.658 16.445 -19.485 1.00 58.59 110 GLU A C 1
ATOM 922 O O . GLU A 1 110 ? 28.641 16.518 -20.710 1.00 58.59 110 GLU A O 1
ATOM 927 N N . GLY A 1 111 ? 27.873 17.213 -18.722 1.00 55.22 111 GLY A N 1
ATOM 928 C CA . GLY A 1 111 ? 26.910 18.206 -19.211 1.00 55.22 111 GLY A CA 1
ATOM 929 C C . GLY A 1 111 ? 27.277 19.653 -18.868 1.00 55.22 111 GLY A C 1
ATOM 930 O O . GLY A 1 111 ? 26.387 20.407 -18.474 1.00 55.22 111 GLY A O 1
ATOM 931 N N . VAL A 1 112 ? 28.563 20.008 -18.985 1.00 47.06 112 VAL A N 1
ATOM 932 C CA . VAL A 1 112 ? 29.068 21.393 -19.087 1.00 47.06 112 VAL A CA 1
ATOM 933 C C . VAL A 1 112 ? 29.697 21.567 -20.460 1.00 47.06 112 VAL A C 1
ATOM 935 O O . VAL A 1 112 ? 30.491 20.677 -20.836 1.00 47.06 112 VAL A O 1
#

Foldseek 3Di:
DDPVVPWDADPPPRDTDDPVRVVVVVVVVCVVVVVVVVVVVVVVVVVVVVVVVVVVVVVQVVQQPDPPGFDADPPPRHGDHPVCPVHPDDDDPVVVVVVVVVVVVVVVVVPD

Secondary structure (DSSP, 8-state):
-BTTTTBEE-TTT--EE-HHHHHHHHHHHHHHHHHHHHHHHHHHHHHHHHHHHHHHHHHHHHHHTSSS---B-TTT--B--TTTTT-S----HHHH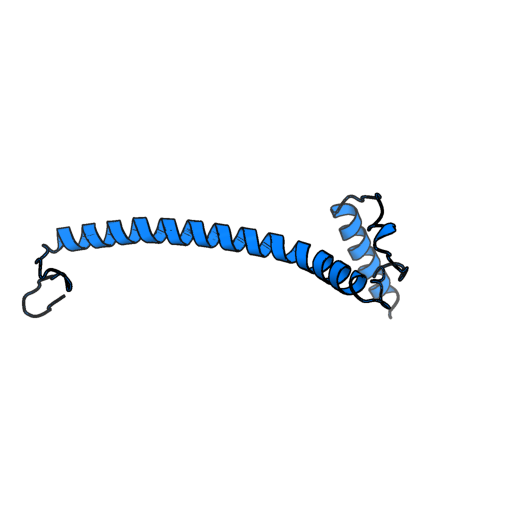HHHHHHHHHHHHHS--

Sequence (112 aa):
YDESDKTIKCADCDYSFDHFEAFVFILNLYRVKSRFIHQEYKRLQQVEKKQLYLKAAQEAERAWRRRDMVPTCPHCKEAIFAGDGFGSGLVNKEFALRRREVLKRNKHSEGV